Protein AF-A0A924Y4C4-F1 (afdb_monomer_lite)

Secondary structure (DSSP, 8-state):
-----------------------------TTTHHHHTTS-HHHHHHHHHTT-HHHHHHHHHHHHHHHHHHHHHHH--HHHHHHHHHHHHHHHHHHGGG--TT-----

pLDDT: mean 70.31, std 23.95, range [31.22, 96.19]

Sequence (107 aa):
MTTAFLRKVGQISVPQAITAETISFTDTGKAAEVGAASASDNHLVHLAQSGDTGAMETLFQRHEIAVFRLAHRILHCADDADDVRQETFVRVFASLPRFRKDASFKT

Radius of gyration: 18.79 Å; chains: 1; bounding box: 34×53×48 Å

Foldseek 3Di:
DDDDPDDDDDDDDDDDDDDDDDPCPDDDDPPCVVPLLPDDLVVLLVCLLVVNVVSLVSNLVVCLVVQLVVLCVVPVDNVRSNVRSVVVSVVCSVCSNVDDPPPDPDD

Structure (mmCIF, N/CA/C/O backbone):
data_AF-A0A924Y4C4-F1
#
_entry.id   AF-A0A924Y4C4-F1
#
loop_
_atom_site.group_PDB
_atom_site.id
_atom_site.type_symbol
_atom_site.label_atom_id
_atom_site.label_alt_id
_atom_site.label_comp_id
_atom_site.label_asym_id
_atom_site.label_entity_id
_atom_site.label_seq_id
_atom_site.pdbx_PDB_ins_code
_atom_site.Cartn_x
_atom_site.Cartn_y
_atom_site.Cartn_z
_atom_site.occupancy
_atom_site.B_iso_or_equiv
_atom_site.auth_seq_id
_atom_site.auth_comp_id
_atom_site.auth_asym_id
_atom_site.auth_atom_id
_atom_site.pdbx_PDB_model_num
ATOM 1 N N . MET A 1 1 ? -9.525 40.006 -19.980 1.00 51.81 1 MET A N 1
ATOM 2 C CA . MET A 1 1 ? -9.419 39.710 -18.537 1.00 51.81 1 MET A CA 1
ATOM 3 C C . MET A 1 1 ? -10.760 39.195 -18.021 1.00 51.81 1 MET A C 1
ATOM 5 O O . MET A 1 1 ? -11.507 40.001 -17.494 1.00 51.81 1 MET A O 1
ATOM 9 N N . THR A 1 2 ? -11.093 37.908 -18.196 1.00 35.22 2 THR A N 1
ATOM 10 C CA . THR A 1 2 ? -11.989 37.133 -17.299 1.00 35.22 2 THR A CA 1
ATOM 11 C C . THR A 1 2 ? -12.046 35.672 -17.770 1.00 35.22 2 THR A C 1
ATOM 13 O O . THR A 1 2 ? -12.398 35.403 -18.911 1.00 35.22 2 THR A O 1
ATOM 16 N N . THR A 1 3 ? -11.598 34.764 -16.897 1.00 43.53 3 THR A N 1
ATOM 17 C CA . THR A 1 3 ? -12.067 33.375 -16.692 1.00 43.53 3 THR A CA 1
ATOM 18 C C . THR A 1 3 ? -12.626 32.578 -17.885 1.00 43.53 3 THR A C 1
ATOM 20 O O . THR A 1 3 ? -13.786 32.736 -18.248 1.00 43.53 3 THR A O 1
ATOM 23 N N . ALA A 1 4 ? -11.854 31.599 -18.379 1.00 34.44 4 ALA A N 1
ATOM 24 C CA . ALA A 1 4 ? -12.381 30.445 -19.120 1.00 34.44 4 ALA A CA 1
ATOM 25 C C . ALA A 1 4 ? -11.483 29.210 -18.916 1.00 34.44 4 ALA A C 1
ATOM 27 O O . ALA A 1 4 ? -10.658 28.839 -19.747 1.00 34.44 4 ALA A O 1
ATOM 28 N N . PHE A 1 5 ? -11.657 28.588 -17.753 1.00 51.56 5 PHE A N 1
ATOM 29 C CA . PHE A 1 5 ? -11.390 27.175 -17.523 1.00 51.56 5 PHE A CA 1
ATOM 30 C C . PHE A 1 5 ? -12.444 26.383 -18.312 1.00 51.56 5 PHE A C 1
ATOM 32 O O . PHE A 1 5 ? -13.585 26.348 -17.876 1.00 51.56 5 PHE A O 1
ATOM 39 N N . LEU A 1 6 ? -12.113 25.854 -19.497 1.00 38.16 6 LEU A N 1
ATOM 40 C CA . LEU A 1 6 ? -12.660 24.614 -20.081 1.00 38.16 6 LEU A CA 1
ATOM 41 C C . LEU A 1 6 ? -12.145 24.415 -21.518 1.00 38.16 6 LEU A C 1
ATOM 43 O O . LEU A 1 6 ? -12.129 25.348 -22.315 1.00 38.16 6 LEU A O 1
ATOM 47 N N . ARG A 1 7 ? -11.885 23.147 -21.868 1.00 37.09 7 ARG A N 1
ATOM 48 C CA . ARG A 1 7 ? -11.803 22.608 -23.243 1.00 37.09 7 ARG A CA 1
ATOM 49 C C . ARG A 1 7 ? -10.448 22.704 -23.962 1.00 37.09 7 ARG A C 1
ATOM 51 O O . ARG A 1 7 ? -10.323 23.281 -25.038 1.00 37.09 7 ARG A O 1
ATOM 58 N N . LYS A 1 8 ? -9.470 21.947 -23.468 1.00 39.53 8 LYS A N 1
ATOM 59 C CA . LYS A 1 8 ? -8.508 21.267 -24.352 1.00 39.53 8 LYS A CA 1
ATOM 60 C C . LYS A 1 8 ? -8.324 19.823 -23.890 1.00 39.53 8 LYS A C 1
ATOM 62 O O . LYS A 1 8 ? -7.283 19.431 -23.386 1.00 39.53 8 LYS A O 1
ATOM 67 N N . VAL A 1 9 ? -9.395 19.052 -24.043 1.00 43.53 9 VAL A N 1
ATOM 68 C CA . VAL A 1 9 ? -9.313 17.593 -24.110 1.00 43.53 9 VAL A CA 1
ATOM 69 C C . VAL A 1 9 ? -8.924 17.252 -25.547 1.00 43.53 9 VAL A C 1
ATOM 71 O O . VAL A 1 9 ? -9.547 17.770 -26.476 1.00 43.53 9 VAL A O 1
ATOM 74 N N . GLY A 1 10 ? -7.910 16.411 -25.729 1.00 31.59 10 GLY A N 1
ATOM 75 C CA . GLY A 1 10 ? -7.603 15.786 -27.015 1.00 31.59 10 GLY A CA 1
ATOM 76 C C . GLY A 1 10 ? -6.113 15.764 -27.336 1.00 31.59 10 GLY A C 1
ATOM 77 O O . GLY A 1 10 ? -5.551 16.811 -27.641 1.00 31.59 10 GLY A O 1
ATOM 78 N N . GLN A 1 11 ? -5.562 14.542 -27.372 1.00 32.91 11 GLN A N 1
ATOM 79 C CA . GLN A 1 11 ? -4.240 14.117 -27.870 1.00 32.91 11 GLN A CA 1
ATOM 80 C C . GLN A 1 11 ? -3.160 13.864 -26.799 1.00 32.91 11 GLN A C 1
ATOM 82 O O . GLN A 1 11 ? -2.112 14.498 -26.806 1.00 32.91 11 GLN A O 1
ATOM 87 N N . ILE A 1 12 ? -3.370 12.856 -25.944 1.00 37.56 12 ILE A N 1
ATOM 88 C CA . ILE A 1 12 ? -2.299 11.890 -25.647 1.00 37.56 12 ILE A CA 1
ATOM 89 C C . ILE A 1 12 ? -2.889 10.500 -25.877 1.00 37.56 12 ILE A C 1
ATOM 91 O O . ILE A 1 12 ? -3.915 10.132 -25.310 1.00 37.56 12 ILE A O 1
ATOM 95 N N . SER A 1 13 ? -2.258 9.794 -26.805 1.00 37.16 13 SER A N 1
ATOM 96 C CA . SER A 1 13 ? -2.570 8.446 -27.248 1.00 37.16 13 SER A CA 1
ATOM 97 C C . SER A 1 13 ? -2.060 7.428 -26.231 1.00 37.16 13 SER A C 1
ATOM 99 O O . SER A 1 13 ? -0.858 7.375 -25.995 1.00 37.16 13 SER A O 1
ATOM 101 N N . VAL A 1 14 ? -2.951 6.581 -25.712 1.00 40.91 14 VAL A N 1
ATOM 102 C CA . VAL A 1 14 ? -2.642 5.187 -25.352 1.00 40.91 14 VAL A CA 1
ATOM 103 C C . VAL A 1 14 ? -3.831 4.328 -25.828 1.00 40.91 14 VAL A C 1
ATOM 105 O O . VAL A 1 14 ? -4.977 4.668 -25.515 1.00 40.91 14 VAL A O 1
ATOM 108 N N . PRO A 1 15 ? -3.615 3.288 -26.656 1.00 34.06 15 PRO A N 1
ATOM 109 C CA . PRO A 1 15 ? -4.689 2.554 -27.320 1.00 34.06 15 PRO A CA 1
ATOM 110 C C . PRO A 1 15 ? -5.322 1.463 -26.434 1.00 34.06 15 PRO A C 1
ATOM 112 O O . PRO A 1 15 ? -4.669 0.521 -26.011 1.00 34.06 15 PRO A O 1
ATOM 115 N N . GLN A 1 16 ? -6.627 1.629 -26.203 1.00 36.03 16 GLN A N 1
ATOM 116 C CA . GLN A 1 16 ? -7.725 0.669 -26.417 1.00 36.03 16 GLN A CA 1
ATOM 117 C C . GLN A 1 16 ? -7.496 -0.810 -26.025 1.00 36.03 16 GLN A C 1
ATOM 119 O O . GLN A 1 16 ? -7.021 -1.580 -26.853 1.00 36.03 16 GLN A O 1
ATOM 124 N N . ALA A 1 17 ? -7.977 -1.215 -24.836 1.00 34.16 17 ALA A N 1
ATOM 125 C CA . ALA A 1 17 ? -8.893 -2.362 -24.649 1.00 34.16 17 ALA A CA 1
ATOM 126 C C . ALA A 1 17 ? -9.156 -2.703 -23.161 1.00 34.16 17 ALA A C 1
ATOM 128 O O . ALA A 1 17 ? -8.756 -3.765 -22.714 1.00 34.16 17 ALA A O 1
ATOM 129 N N . ILE A 1 18 ? -9.882 -1.867 -22.403 1.00 43.53 18 ILE A N 1
ATOM 130 C CA . ILE A 1 18 ? -10.784 -2.360 -21.337 1.00 43.53 18 ILE A CA 1
ATOM 131 C C . ILE A 1 18 ? -12.029 -1.468 -21.358 1.00 43.53 18 ILE A C 1
ATOM 133 O O . ILE A 1 18 ? -11.992 -0.291 -21.007 1.00 43.53 18 ILE A O 1
ATOM 137 N N . THR A 1 19 ? -13.123 -2.024 -21.868 1.00 42.81 19 THR A N 1
ATOM 138 C CA . THR A 1 19 ? -14.476 -1.478 -21.734 1.00 42.81 19 THR A CA 1
ATOM 139 C C . THR A 1 19 ? -15.192 -2.277 -20.649 1.00 42.81 19 THR A C 1
ATOM 141 O O . THR A 1 19 ? -14.933 -3.467 -20.514 1.00 42.81 19 THR A O 1
ATOM 144 N N . ALA A 1 20 ? -16.105 -1.603 -19.943 1.00 36.62 20 ALA A N 1
ATOM 145 C CA . ALA A 1 20 ? -17.087 -2.149 -19.002 1.00 36.62 20 ALA A CA 1
ATOM 146 C C . ALA A 1 20 ? -16.554 -2.623 -17.635 1.00 36.62 20 ALA A C 1
ATOM 148 O O . ALA A 1 20 ? -16.292 -3.795 -17.433 1.00 36.62 20 ALA A O 1
ATOM 149 N N . GLU A 1 21 ? -16.481 -1.713 -16.661 1.00 31.22 21 GLU A N 1
ATOM 150 C CA . GLU A 1 21 ? -17.440 -1.694 -15.548 1.00 31.22 21 GLU A CA 1
ATOM 151 C C . GLU A 1 21 ? -17.189 -0.489 -14.638 1.00 31.22 21 GLU A C 1
ATOM 153 O O . GLU A 1 21 ? -16.069 -0.111 -14.301 1.00 31.22 21 GLU A O 1
ATOM 158 N N . THR A 1 22 ? -18.295 0.143 -14.280 1.00 43.56 22 THR A N 1
ATOM 159 C CA . THR A 1 22 ? -18.438 1.111 -13.208 1.00 43.56 22 THR A CA 1
ATOM 160 C C . THR A 1 22 ? -17.820 0.564 -11.923 1.00 43.56 22 THR A C 1
ATOM 162 O O . THR A 1 22 ? -18.408 -0.304 -11.290 1.00 43.56 22 THR A O 1
ATOM 165 N N . ILE A 1 23 ? -16.695 1.119 -11.475 1.00 45.41 23 ILE A N 1
ATOM 166 C CA . ILE A 1 23 ? -16.367 1.087 -10.047 1.00 45.41 23 ILE A CA 1
ATOM 167 C C . ILE A 1 23 ? -16.658 2.480 -9.514 1.00 45.41 23 ILE A C 1
ATOM 169 O O . ILE A 1 23 ? -15.795 3.345 -9.388 1.00 45.41 23 ILE A O 1
ATOM 173 N N . SER A 1 24 ? -17.943 2.717 -9.274 1.00 38.88 24 SER A N 1
ATOM 174 C CA . SER A 1 24 ? -18.404 3.772 -8.388 1.00 38.88 24 SER A CA 1
ATOM 175 C C . SER A 1 24 ? -17.819 3.504 -7.004 1.00 38.88 24 SER A C 1
ATOM 177 O O . SER A 1 24 ? -18.383 2.731 -6.233 1.00 38.88 24 SER A O 1
ATOM 179 N N . PHE A 1 25 ? -16.675 4.115 -6.703 1.00 43.06 25 PHE A N 1
ATOM 180 C CA . PHE A 1 25 ? -16.198 4.222 -5.333 1.00 43.06 25 PHE A CA 1
ATOM 181 C C . PHE A 1 25 ? -16.981 5.367 -4.694 1.00 43.06 25 PHE A C 1
ATOM 183 O O . PHE A 1 25 ? -16.788 6.543 -5.001 1.00 43.06 25 PHE A O 1
ATOM 190 N N . THR A 1 26 ? -18.007 4.981 -3.945 1.00 37.88 26 THR A N 1
ATOM 191 C CA . THR A 1 26 ? -18.984 5.868 -3.331 1.00 37.88 26 THR A CA 1
ATOM 192 C C . THR A 1 26 ? -18.322 6.893 -2.426 1.00 37.88 26 THR A C 1
ATOM 194 O O . THR A 1 26 ? -17.564 6.552 -1.522 1.00 37.88 26 THR A O 1
ATOM 197 N N . ASP A 1 27 ? -18.717 8.139 -2.663 1.00 49.34 27 ASP A N 1
ATOM 198 C CA . ASP A 1 27 ? -18.748 9.251 -1.725 1.00 49.34 27 ASP A CA 1
ATOM 199 C C . ASP A 1 27 ? -19.121 8.773 -0.310 1.00 49.34 27 ASP A C 1
ATOM 201 O O . ASP A 1 27 ? -20.262 8.418 -0.018 1.00 49.34 27 ASP A O 1
ATOM 205 N N . THR A 1 28 ? -18.136 8.711 0.579 1.00 43.69 28 THR A N 1
ATOM 206 C CA . THR A 1 28 ? -18.337 8.759 2.028 1.00 43.69 28 THR A CA 1
ATOM 207 C C . THR A 1 28 ? -17.099 9.426 2.619 1.00 43.69 28 THR A C 1
ATOM 209 O O . THR A 1 28 ? -16.075 8.779 2.796 1.00 43.69 28 THR A O 1
ATOM 212 N N . GLY A 1 29 ? -17.171 10.734 2.906 1.00 42.50 29 GLY A N 1
ATOM 213 C CA . GLY A 1 29 ? -16.198 11.369 3.813 1.00 42.50 29 GLY A CA 1
ATOM 214 C C . GLY A 1 29 ? -15.483 12.649 3.367 1.00 42.50 29 GLY A C 1
ATOM 215 O O . GLY A 1 29 ? -14.446 12.975 3.936 1.00 42.50 29 GLY A O 1
ATOM 216 N N . LYS A 1 30 ? -16.027 13.446 2.441 1.00 43.34 30 LYS A N 1
ATOM 217 C CA . LYS A 1 30 ? -15.417 14.719 1.984 1.00 43.34 30 LYS A CA 1
ATOM 218 C C . LYS A 1 30 ? -15.238 15.814 3.067 1.00 43.34 30 LYS A C 1
ATOM 220 O O . LYS A 1 30 ? -14.668 16.866 2.800 1.00 43.34 30 LYS A O 1
ATOM 225 N N . ALA A 1 31 ? -15.685 15.585 4.305 1.00 40.06 31 ALA A N 1
ATOM 226 C CA . ALA A 1 31 ? -15.474 16.490 5.443 1.00 40.06 31 ALA A CA 1
ATOM 227 C C . ALA A 1 31 ? -14.253 16.131 6.327 1.00 40.06 31 ALA A C 1
ATOM 229 O O . ALA A 1 31 ? -13.888 16.926 7.191 1.00 40.06 31 ALA A O 1
ATOM 230 N N . ALA A 1 32 ? -13.605 14.973 6.122 1.00 49.91 32 ALA A N 1
ATOM 231 C CA . ALA A 1 32 ? -12.485 14.502 6.953 1.00 49.91 32 ALA A CA 1
ATOM 232 C C . ALA A 1 32 ? -11.085 14.720 6.330 1.00 49.91 32 ALA A C 1
ATOM 234 O O . ALA A 1 32 ? -10.076 14.667 7.040 1.00 49.91 32 ALA A O 1
ATOM 235 N N . GLU A 1 33 ? -11.002 15.022 5.027 1.00 47.91 33 GLU A N 1
ATOM 236 C CA . GLU A 1 33 ? -9.732 15.099 4.276 1.00 47.91 33 GLU A CA 1
ATOM 237 C C . GLU A 1 33 ? -8.768 16.191 4.778 1.00 47.91 33 GLU A C 1
ATOM 239 O O . GLU A 1 33 ? -7.550 16.015 4.734 1.00 47.91 33 GLU A O 1
ATOM 244 N N . VAL A 1 34 ? -9.279 17.293 5.342 1.00 48.31 34 VAL A N 1
ATOM 245 C CA . VAL A 1 34 ? -8.432 18.397 5.842 1.00 48.31 34 VAL A CA 1
ATOM 246 C C . VAL A 1 34 ? -7.703 18.023 7.147 1.00 48.31 34 VAL A C 1
ATOM 248 O O . VAL A 1 34 ? -6.642 18.571 7.442 1.00 48.31 34 VAL A O 1
ATOM 251 N N . GLY A 1 35 ? -8.218 17.053 7.913 1.00 50.62 35 GLY A N 1
ATOM 252 C CA . GLY A 1 35 ? -7.575 16.548 9.133 1.00 50.62 35 GLY A CA 1
ATOM 253 C C . GLY A 1 35 ? -6.622 15.376 8.881 1.00 50.62 35 GLY A C 1
ATOM 254 O O . GLY A 1 35 ? -5.549 15.308 9.484 1.00 50.62 35 GLY A O 1
ATOM 255 N N . ALA A 1 36 ? -6.977 14.477 7.957 1.00 52.56 36 ALA A N 1
ATOM 256 C CA . ALA A 1 36 ? -6.198 13.273 7.658 1.00 52.56 36 ALA A CA 1
ATOM 257 C C . ALA A 1 36 ? -4.857 13.584 6.966 1.00 52.56 36 ALA A C 1
ATOM 259 O O . ALA A 1 36 ? -3.839 12.975 7.297 1.00 52.56 36 ALA A O 1
ATOM 260 N N . ALA A 1 37 ? -4.809 14.602 6.098 1.00 55.72 37 ALA A N 1
ATOM 261 C CA . ALA A 1 37 ? -3.573 15.018 5.427 1.00 55.72 37 ALA A CA 1
ATOM 262 C C . ALA A 1 37 ? -2.497 15.571 6.386 1.00 55.72 37 ALA A C 1
ATOM 264 O O . ALA A 1 37 ? -1.314 15.539 6.051 1.00 55.72 37 ALA A O 1
ATOM 265 N N . SER A 1 38 ? -2.883 16.028 7.584 1.00 60.44 38 SER A N 1
ATOM 266 C CA . SER A 1 38 ? -1.979 16.476 8.660 1.00 60.44 38 SER A CA 1
ATOM 267 C C . SER A 1 38 ? -1.761 15.404 9.741 1.00 60.44 38 SER A C 1
ATOM 269 O O . SER A 1 38 ? -0.841 15.494 10.555 1.00 60.44 38 SER A O 1
ATOM 271 N N . ALA A 1 39 ? -2.582 14.348 9.755 1.00 76.31 39 ALA A N 1
ATOM 272 C CA . ALA A 1 39 ? -2.465 13.276 10.731 1.00 76.31 39 ALA A CA 1
ATOM 273 C C . ALA A 1 39 ? -1.130 12.533 10.575 1.00 76.31 39 ALA A C 1
ATOM 275 O O . ALA A 1 39 ? -0.631 12.320 9.465 1.00 76.31 39 ALA A O 1
ATOM 276 N N . SER A 1 40 ? -0.545 12.124 11.702 1.00 88.50 40 SER A N 1
ATOM 277 C CA . SER A 1 40 ? 0.658 11.293 11.689 1.00 88.50 40 SER A CA 1
ATOM 278 C C . SER A 1 40 ? 0.345 9.910 11.119 1.00 88.50 40 SER A C 1
ATOM 280 O O . SER A 1 40 ? -0.752 9.384 11.315 1.00 88.50 40 SER A O 1
ATOM 282 N N . ASP A 1 41 ? 1.327 9.278 10.475 1.00 86.31 41 ASP A N 1
ATOM 283 C CA . ASP A 1 41 ? 1.182 7.910 9.954 1.00 86.31 41 ASP A CA 1
ATOM 284 C C . ASP A 1 41 ? 0.739 6.930 11.048 1.00 86.31 41 ASP A C 1
ATOM 286 O O . ASP A 1 41 ? -0.075 6.046 10.814 1.00 86.31 41 ASP A O 1
ATOM 290 N N . ASN A 1 42 ? 1.202 7.136 12.283 1.00 86.31 42 ASN A N 1
ATOM 291 C CA . ASN A 1 42 ? 0.794 6.333 13.433 1.00 86.31 42 ASN A CA 1
ATOM 292 C C . ASN A 1 42 ? -0.704 6.418 13.742 1.00 86.31 42 ASN A C 1
ATOM 294 O O . ASN A 1 42 ? -1.277 5.418 14.181 1.00 86.31 42 ASN A O 1
ATOM 298 N N . HIS A 1 43 ? -1.303 7.596 13.561 1.00 88.94 43 HIS A N 1
ATOM 299 C CA . HIS A 1 43 ? -2.733 7.810 13.746 1.00 88.94 43 HIS A CA 1
ATOM 300 C C . HIS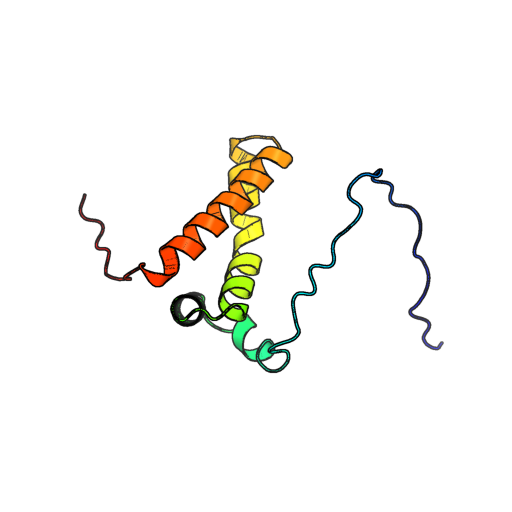 A 1 43 ? -3.520 7.195 12.586 1.00 88.94 43 HIS A C 1
ATOM 302 O O . HIS A 1 43 ? -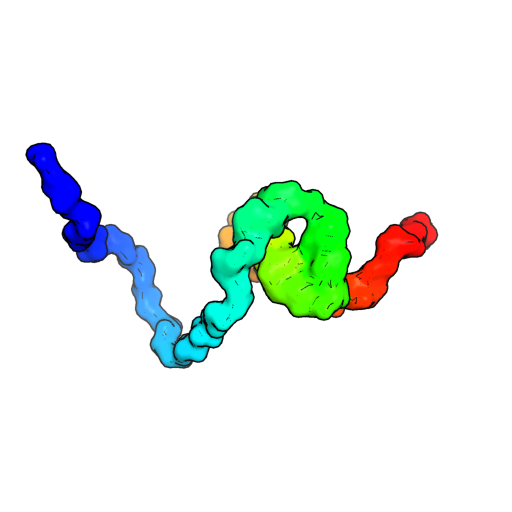4.467 6.450 12.826 1.00 88.94 43 HIS A O 1
ATOM 308 N N . LEU A 1 44 ? -3.072 7.411 11.346 1.00 88.50 44 LEU A N 1
ATOM 309 C CA . LEU A 1 44 ? -3.691 6.808 10.164 1.00 88.50 44 LEU A CA 1
ATOM 310 C C . LEU A 1 44 ? -3.660 5.276 10.223 1.00 88.50 44 LEU A C 1
ATOM 312 O O . LEU A 1 44 ? -4.655 4.637 9.910 1.00 88.50 44 LEU A O 1
ATOM 316 N N . VAL A 1 45 ? -2.566 4.676 10.701 1.00 88.31 45 VAL A N 1
ATOM 317 C CA . VAL A 1 45 ? -2.476 3.222 10.912 1.00 88.31 45 VAL A CA 1
ATOM 318 C C . VAL A 1 45 ? -3.522 2.745 11.915 1.00 88.31 45 VAL A C 1
ATOM 320 O O . VAL A 1 45 ? -4.127 1.703 11.703 1.00 88.31 45 VAL A O 1
ATOM 323 N N . HIS A 1 46 ? -3.767 3.496 12.991 1.00 88.69 46 HIS A N 1
ATOM 324 C CA . HIS A 1 46 ? -4.772 3.113 13.981 1.00 88.69 46 HIS A CA 1
ATOM 325 C C . HIS A 1 46 ? -6.199 3.172 13.416 1.00 88.69 46 HIS A C 1
ATOM 327 O O . HIS A 1 46 ? -6.993 2.264 13.647 1.00 88.69 46 HIS A O 1
ATOM 333 N N . LEU A 1 47 ? -6.508 4.197 12.620 1.00 87.44 47 LEU A N 1
ATOM 334 C CA . LEU A 1 47 ? -7.791 4.308 11.921 1.00 87.44 47 LEU A CA 1
ATOM 335 C C . LEU A 1 47 ? -7.950 3.195 10.873 1.00 87.44 47 LEU A C 1
ATOM 337 O O . LEU A 1 47 ? -8.962 2.496 10.843 1.00 87.44 47 LEU A O 1
ATOM 341 N N . ALA A 1 48 ? -6.910 2.940 10.084 1.00 88.31 48 ALA A N 1
ATOM 342 C CA . ALA A 1 48 ? -6.894 1.873 9.093 1.00 88.31 48 ALA A CA 1
ATOM 343 C C . ALA A 1 48 ? -7.025 0.472 9.730 1.00 88.31 48 ALA A C 1
ATOM 345 O O . ALA A 1 48 ? -7.649 -0.412 9.150 1.00 88.31 48 ALA A O 1
ATOM 346 N N . GLN A 1 49 ? -6.525 0.267 10.955 1.00 87.88 49 GLN A N 1
ATOM 347 C CA . GLN A 1 49 ? -6.765 -0.961 11.730 1.00 87.88 49 GLN A CA 1
ATOM 348 C C . GLN A 1 49 ? -8.240 -1.173 12.080 1.00 87.88 49 GLN A C 1
ATOM 350 O O . GLN A 1 49 ? -8.682 -2.318 12.160 1.00 87.88 49 GLN A O 1
ATOM 355 N N . SER A 1 50 ? -8.998 -0.091 12.273 1.00 86.94 50 SER A N 1
ATOM 356 C CA . SER A 1 50 ? -10.448 -0.148 12.489 1.00 86.94 50 SER A CA 1
ATOM 357 C C . SER A 1 50 ? -11.265 -0.288 11.198 1.00 86.94 50 SER A C 1
ATOM 359 O O . SER A 1 50 ? -12.487 -0.390 11.266 1.00 86.94 50 SER A O 1
ATOM 361 N N . GLY A 1 51 ? -10.604 -0.340 10.035 1.00 85.50 51 GLY A N 1
ATOM 362 C CA . GLY A 1 51 ? -11.245 -0.453 8.723 1.00 85.50 51 GLY A CA 1
ATOM 363 C C . GLY A 1 51 ? -11.589 0.886 8.066 1.00 85.50 51 GLY A C 1
ATOM 364 O O . GLY A 1 51 ? -12.375 0.901 7.122 1.00 85.50 51 GLY A O 1
ATOM 365 N N . ASP A 1 52 ? -11.023 2.002 8.540 1.00 90.19 52 ASP A N 1
ATOM 366 C CA . ASP A 1 52 ? -11.198 3.315 7.908 1.00 90.19 52 ASP A CA 1
ATOM 367 C C . ASP A 1 52 ? -10.501 3.349 6.538 1.00 90.19 52 ASP A C 1
ATOM 369 O O . ASP A 1 52 ? -9.269 3.401 6.436 1.00 90.19 52 ASP A O 1
ATOM 373 N N . THR A 1 53 ? -11.304 3.330 5.474 1.00 88.25 53 THR A N 1
ATOM 374 C CA . THR A 1 53 ? -10.822 3.336 4.089 1.00 88.25 53 THR A CA 1
ATOM 375 C C . THR A 1 53 ? -10.141 4.648 3.706 1.00 88.25 53 THR A C 1
ATOM 377 O O . THR A 1 53 ? -9.191 4.619 2.928 1.00 88.25 53 THR A O 1
ATOM 380 N N . GLY A 1 54 ? -10.557 5.785 4.272 1.00 89.44 54 GLY A N 1
ATOM 381 C CA . GLY A 1 54 ? -9.924 7.082 4.011 1.00 89.44 54 GLY A CA 1
ATOM 382 C C . GLY A 1 54 ? -8.524 7.166 4.621 1.00 89.44 54 GLY A C 1
ATOM 383 O O . GLY A 1 54 ? -7.592 7.706 4.017 1.00 89.44 54 GLY A O 1
ATOM 384 N N . ALA A 1 55 ? -8.331 6.557 5.792 1.00 88.50 55 ALA A N 1
ATOM 385 C CA . ALA A 1 55 ? -7.011 6.424 6.396 1.00 88.50 55 ALA A CA 1
ATOM 386 C C . ALA A 1 55 ? -6.094 5.485 5.592 1.00 88.50 55 ALA A C 1
ATOM 388 O O . ALA A 1 55 ? -4.910 5.789 5.417 1.00 88.50 55 ALA A O 1
ATOM 389 N N . MET A 1 56 ? -6.632 4.376 5.068 1.00 88.00 56 MET A N 1
ATOM 390 C CA . MET A 1 56 ? -5.897 3.463 4.181 1.00 88.00 56 MET A CA 1
ATOM 391 C C . MET A 1 56 ? -5.468 4.158 2.886 1.00 88.00 56 MET A C 1
ATOM 393 O O . MET A 1 56 ? -4.305 4.060 2.500 1.00 88.00 56 MET A O 1
ATOM 397 N N . GLU A 1 57 ? -6.368 4.910 2.253 1.00 90.69 57 GLU A N 1
ATOM 398 C CA . GLU A 1 57 ? -6.068 5.681 1.046 1.00 90.69 57 GLU A CA 1
ATOM 399 C C . GLU A 1 57 ? -4.988 6.739 1.303 1.00 90.69 57 GLU A C 1
ATOM 401 O O . GLU A 1 57 ? -4.019 6.836 0.549 1.00 90.69 57 GLU A O 1
ATOM 406 N N . THR A 1 58 ? -5.085 7.472 2.415 1.00 91.69 58 THR A N 1
ATOM 407 C CA . THR A 1 58 ? -4.075 8.476 2.781 1.00 91.69 58 THR A CA 1
ATOM 408 C C . THR A 1 58 ? -2.696 7.836 2.991 1.00 91.69 58 THR A C 1
ATOM 410 O O . THR A 1 58 ? -1.681 8.380 2.553 1.00 91.69 58 THR A O 1
ATOM 413 N N . LEU A 1 59 ? -2.635 6.664 3.636 1.00 90.56 59 LEU A N 1
ATOM 414 C CA . LEU A 1 59 ? -1.388 5.904 3.793 1.00 90.56 59 LEU A CA 1
ATOM 415 C C . LEU A 1 59 ? -0.841 5.417 2.448 1.00 90.56 59 LEU A C 1
ATOM 417 O O . LEU A 1 59 ? 0.365 5.499 2.221 1.00 90.56 59 LEU A O 1
ATOM 421 N N . PHE A 1 60 ? -1.709 4.930 1.560 1.00 91.00 60 PHE A N 1
ATOM 422 C CA . PHE A 1 60 ? -1.320 4.498 0.223 1.00 91.00 60 PHE A CA 1
ATOM 423 C C . PHE A 1 60 ? -0.693 5.651 -0.567 1.00 91.00 60 PHE A C 1
ATOM 425 O O . PHE A 1 60 ? 0.468 5.558 -0.957 1.00 91.00 60 PHE A O 1
ATOM 432 N N . GLN A 1 61 ? -1.403 6.772 -0.713 1.00 92.50 61 GLN A N 1
ATOM 433 C CA . GLN A 1 61 ? -0.944 7.936 -1.482 1.00 92.50 61 GLN A CA 1
ATOM 434 C C . GLN A 1 61 ? 0.381 8.511 -0.950 1.00 92.50 61 GLN A C 1
ATOM 436 O O . GLN A 1 61 ? 1.234 8.953 -1.720 1.00 92.50 61 GLN A O 1
ATOM 441 N N . ARG A 1 62 ? 0.597 8.484 0.374 1.00 93.00 62 ARG A N 1
ATOM 442 C CA . ARG A 1 62 ? 1.855 8.951 0.980 1.00 93.00 62 ARG A CA 1
ATOM 443 C C . ARG A 1 62 ? 3.055 8.071 0.637 1.00 93.00 62 ARG A C 1
ATOM 445 O O . ARG A 1 62 ? 4.159 8.590 0.479 1.00 93.00 62 ARG A O 1
ATOM 452 N N . HIS A 1 63 ? 2.856 6.758 0.538 1.00 93.25 63 HIS A N 1
ATOM 453 C CA . HIS A 1 63 ? 3.952 5.787 0.450 1.00 93.25 63 HIS A CA 1
ATOM 454 C C . HIS A 1 63 ? 4.115 5.156 -0.939 1.00 93.25 63 HIS A C 1
ATOM 456 O O . HIS A 1 63 ? 5.177 4.603 -1.232 1.00 93.25 63 HIS A O 1
ATOM 462 N N . GLU A 1 64 ? 3.125 5.273 -1.827 1.00 92.31 64 GLU A N 1
ATOM 463 C CA . GLU A 1 64 ? 3.113 4.595 -3.128 1.00 92.31 64 GLU A CA 1
ATOM 464 C C . GLU A 1 64 ? 4.316 4.943 -4.014 1.00 92.31 64 GLU A C 1
ATOM 466 O O . GLU A 1 64 ? 4.933 4.054 -4.601 1.00 92.31 64 GLU A O 1
ATOM 471 N N . ILE A 1 65 ? 4.723 6.217 -4.047 1.00 93.81 65 ILE A N 1
ATOM 472 C CA . ILE A 1 65 ? 5.839 6.687 -4.877 1.00 93.81 65 ILE A CA 1
ATOM 473 C C . ILE A 1 65 ? 7.164 6.123 -4.356 1.00 93.81 65 ILE A C 1
ATOM 475 O O . ILE A 1 65 ? 8.049 5.783 -5.142 1.00 93.81 65 ILE A O 1
ATOM 479 N N . ALA A 1 66 ? 7.326 6.029 -3.034 1.00 92.56 66 ALA A N 1
ATOM 480 C CA . ALA A 1 66 ? 8.542 5.500 -2.428 1.00 92.56 66 ALA A CA 1
ATOM 481 C C . ALA A 1 66 ? 8.692 4.000 -2.715 1.00 92.56 66 ALA A C 1
ATOM 483 O O . ALA A 1 66 ? 9.767 3.562 -3.130 1.00 92.56 66 ALA A O 1
ATOM 484 N N . VAL A 1 67 ? 7.603 3.238 -2.565 1.00 91.81 67 VAL A N 1
ATOM 485 C CA . VAL A 1 67 ? 7.569 1.800 -2.866 1.00 91.81 67 VAL A CA 1
ATOM 486 C C . VAL A 1 67 ? 7.814 1.553 -4.353 1.00 91.81 67 VAL A C 1
ATOM 488 O O . VAL A 1 67 ? 8.685 0.755 -4.694 1.00 91.81 67 VAL A O 1
ATOM 491 N N . PHE A 1 68 ? 7.138 2.292 -5.237 1.00 92.69 68 PHE A N 1
ATOM 492 C CA . PHE A 1 68 ? 7.349 2.191 -6.682 1.00 92.69 68 PHE A CA 1
ATOM 493 C C . PHE A 1 68 ? 8.802 2.474 -7.066 1.00 92.69 68 PHE A C 1
ATOM 495 O O . PHE A 1 68 ? 9.421 1.699 -7.787 1.00 92.69 68 PHE A O 1
ATOM 502 N N . ARG A 1 69 ? 9.391 3.562 -6.553 1.00 94.69 69 ARG A N 1
ATOM 503 C CA . ARG A 1 69 ? 10.790 3.916 -6.844 1.00 94.69 69 ARG A CA 1
ATOM 504 C C . ARG A 1 69 ? 11.764 2.842 -6.380 1.00 94.69 69 ARG A C 1
ATOM 506 O O . ARG A 1 69 ? 12.753 2.590 -7.066 1.00 94.69 69 ARG A O 1
ATOM 513 N N . LEU A 1 70 ? 11.503 2.227 -5.228 1.00 94.25 70 LEU A N 1
ATOM 514 C CA . LEU A 1 70 ? 12.314 1.126 -4.726 1.00 94.25 70 LEU A CA 1
ATOM 515 C C . LEU A 1 70 ? 12.191 -0.105 -5.631 1.00 94.25 70 LEU A C 1
ATOM 517 O O . LEU A 1 70 ? 13.214 -0.634 -6.059 1.00 94.25 70 LEU A O 1
ATOM 521 N N . ALA A 1 71 ? 10.967 -0.516 -5.964 1.00 93.12 71 ALA A N 1
ATOM 522 C CA . ALA A 1 71 ? 10.716 -1.651 -6.847 1.00 93.12 71 ALA A CA 1
ATOM 523 C C . ALA A 1 71 ? 11.337 -1.425 -8.234 1.00 93.12 71 ALA A C 1
ATOM 525 O O . ALA A 1 71 ? 12.086 -2.265 -8.724 1.00 93.12 71 ALA A O 1
ATOM 526 N N . HIS A 1 72 ? 11.152 -0.239 -8.812 1.00 95.62 72 HIS A N 1
ATOM 527 C CA . HIS A 1 72 ? 11.725 0.136 -10.102 1.00 95.62 72 HIS A CA 1
ATOM 528 C C . HIS A 1 72 ? 13.258 0.148 -10.088 1.00 95.62 72 HIS A C 1
ATOM 530 O O . HIS A 1 72 ? 13.894 -0.227 -11.070 1.00 95.62 72 HIS A O 1
ATOM 536 N N . ARG A 1 73 ? 13.884 0.540 -8.971 1.00 9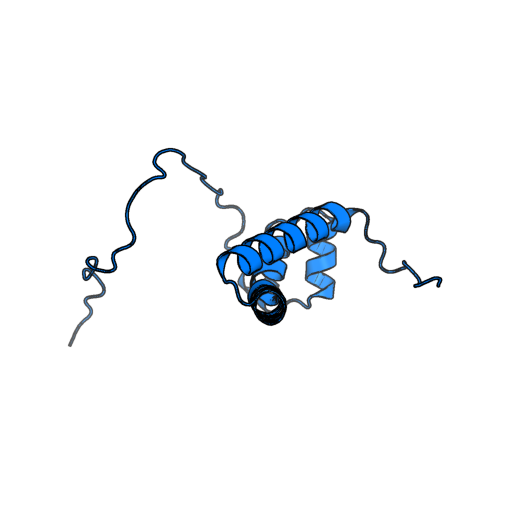6.19 73 ARG A N 1
ATOM 537 C CA . ARG A 1 73 ? 15.347 0.494 -8.826 1.00 96.19 73 ARG A CA 1
ATOM 538 C C . ARG A 1 73 ? 15.895 -0.936 -8.819 1.00 96.19 73 ARG A C 1
ATOM 540 O O . ARG A 1 73 ? 17.055 -1.117 -9.168 1.00 96.19 73 ARG A O 1
ATOM 547 N N . ILE A 1 74 ? 15.097 -1.911 -8.389 1.00 96.06 74 ILE A N 1
ATOM 548 C CA . ILE A 1 74 ? 15.488 -3.323 -8.307 1.00 96.06 74 ILE A CA 1
ATOM 549 C C . ILE A 1 74 ? 15.175 -4.049 -9.620 1.00 96.06 74 ILE A C 1
ATOM 551 O O . ILE A 1 74 ? 15.995 -4.819 -10.108 1.00 96.06 74 ILE A O 1
ATOM 555 N N . LEU A 1 75 ? 13.990 -3.806 -10.181 1.00 95.38 75 LEU A N 1
ATOM 556 C CA . LEU A 1 75 ? 13.449 -4.551 -11.319 1.00 95.38 75 LEU A CA 1
ATOM 557 C C . LEU A 1 75 ? 13.810 -3.925 -12.667 1.00 95.38 75 LEU A C 1
ATOM 559 O O . LEU A 1 75 ? 13.825 -4.619 -13.675 1.00 95.38 75 LEU A O 1
ATOM 563 N N . HIS A 1 76 ? 14.098 -2.618 -12.699 1.00 95.19 76 HIS A N 1
ATOM 564 C CA . HIS A 1 76 ? 14.355 -1.849 -13.924 1.00 95.19 76 HIS A CA 1
ATOM 565 C C . HIS A 1 76 ? 13.229 -1.924 -14.977 1.00 95.19 76 HIS A C 1
ATOM 567 O O . HIS A 1 76 ? 13.448 -1.599 -16.142 1.00 95.19 76 HIS A O 1
ATOM 573 N N . CYS A 1 77 ? 12.026 -2.313 -14.557 1.00 95.19 77 CYS A N 1
ATOM 574 C CA . CYS A 1 77 ? 10.820 -2.421 -15.365 1.00 95.19 77 CYS A CA 1
ATOM 575 C C . CYS A 1 77 ? 9.688 -1.675 -14.650 1.00 95.19 77 CYS A C 1
ATOM 577 O O . CYS A 1 77 ? 9.493 -1.853 -13.447 1.00 95.19 77 CYS A O 1
ATOM 579 N N . ALA A 1 78 ? 8.984 -0.799 -15.370 1.00 91.94 78 ALA A N 1
ATOM 580 C CA . ALA A 1 78 ? 7.903 0.007 -14.804 1.00 91.94 78 ALA A CA 1
ATOM 581 C C . ALA A 1 78 ? 6.666 -0.836 -14.481 1.00 91.94 78 ALA A C 1
ATOM 583 O O . ALA A 1 78 ? 6.104 -0.663 -13.404 1.00 91.94 78 ALA A O 1
ATOM 584 N N . ASP A 1 79 ? 6.303 -1.764 -15.367 1.00 95.75 79 ASP A N 1
ATOM 585 C CA . ASP A 1 79 ? 5.131 -2.625 -15.191 1.00 95.75 79 ASP A CA 1
ATOM 586 C C . ASP A 1 79 ? 5.334 -3.570 -13.996 1.00 95.75 79 ASP A C 1
ATOM 588 O O . ASP A 1 79 ? 4.530 -3.571 -13.067 1.00 95.75 79 ASP A O 1
ATOM 592 N N . ASP A 1 80 ? 6.484 -4.254 -13.921 1.00 92.19 80 ASP A N 1
ATOM 593 C CA . ASP A 1 80 ? 6.799 -5.135 -12.784 1.00 92.19 80 ASP A CA 1
ATOM 594 C C . ASP A 1 80 ? 6.893 -4.357 -11.457 1.00 92.19 80 ASP A C 1
ATOM 596 O O . ASP A 1 80 ? 6.536 -4.858 -10.388 1.00 92.19 80 ASP A O 1
ATOM 600 N N . ALA A 1 81 ? 7.393 -3.116 -11.495 1.00 93.31 81 ALA A N 1
ATOM 601 C CA . ALA A 1 81 ? 7.445 -2.261 -10.314 1.00 93.31 81 ALA A CA 1
ATOM 602 C C . ALA A 1 81 ? 6.052 -1.829 -9.848 1.00 93.31 81 ALA A C 1
ATOM 604 O O . ALA A 1 81 ? 5.838 -1.682 -8.639 1.00 93.31 81 ALA A O 1
ATOM 605 N N . ASP A 1 82 ? 5.121 -1.628 -10.780 1.00 92.50 82 ASP A N 1
ATOM 606 C CA . ASP A 1 82 ? 3.741 -1.304 -10.454 1.00 92.50 82 ASP A CA 1
ATOM 607 C C . ASP A 1 82 ? 3.020 -2.497 -9.828 1.00 92.50 82 ASP A C 1
ATOM 609 O O . ASP A 1 82 ? 2.396 -2.342 -8.775 1.00 92.50 82 ASP A O 1
ATOM 613 N N . ASP A 1 83 ? 3.211 -3.693 -10.384 1.00 94.81 83 ASP A N 1
ATOM 614 C CA . ASP A 1 83 ? 2.680 -4.940 -9.833 1.00 94.81 83 ASP A CA 1
ATOM 615 C C . ASP A 1 83 ? 3.193 -5.182 -8.407 1.00 94.81 83 ASP A C 1
ATOM 617 O O . ASP A 1 83 ? 2.417 -5.449 -7.484 1.00 94.81 83 ASP A O 1
ATOM 621 N N . VAL A 1 84 ? 4.500 -5.008 -8.177 1.00 93.81 84 VAL A N 1
ATOM 622 C CA . VAL A 1 84 ? 5.091 -5.142 -6.836 1.00 93.81 84 VAL A CA 1
ATOM 623 C C . VAL A 1 84 ? 4.564 -4.080 -5.876 1.00 93.81 84 VAL A C 1
ATOM 625 O O . VAL A 1 84 ? 4.291 -4.399 -4.714 1.00 93.81 84 VAL A O 1
ATOM 628 N N . ARG A 1 85 ? 4.401 -2.828 -6.324 1.00 94.06 85 ARG A N 1
ATOM 629 C CA . ARG A 1 85 ? 3.788 -1.765 -5.513 1.00 94.06 85 ARG A CA 1
ATOM 630 C C . ARG A 1 85 ? 2.391 -2.193 -5.073 1.00 94.06 85 ARG A C 1
ATOM 632 O O . ARG A 1 85 ? 2.116 -2.179 -3.874 1.00 94.06 85 ARG A O 1
ATOM 639 N N . GLN A 1 86 ? 1.537 -2.588 -6.013 1.00 91.56 86 GLN A N 1
ATOM 640 C CA . GLN A 1 86 ? 0.156 -2.972 -5.726 1.00 91.56 86 GLN A CA 1
ATOM 641 C C . GLN A 1 86 ? 0.090 -4.167 -4.765 1.00 91.56 86 GLN A C 1
ATOM 643 O O . GLN A 1 86 ? -0.531 -4.066 -3.705 1.00 91.56 86 GLN A O 1
ATOM 648 N N . GLU A 1 87 ? 0.802 -5.255 -5.066 1.00 93.88 87 GLU A N 1
ATOM 649 C CA . GLU A 1 87 ? 0.835 -6.465 -4.233 1.00 93.88 87 GLU A CA 1
ATOM 650 C C . GLU A 1 87 ? 1.346 -6.172 -2.813 1.00 93.88 87 GLU A C 1
ATOM 652 O O . GLU A 1 87 ? 0.832 -6.701 -1.823 1.00 93.88 87 GLU A O 1
ATOM 657 N N . THR A 1 88 ? 2.332 -5.279 -2.685 1.00 93.00 88 THR A N 1
ATOM 658 C CA . THR A 1 88 ? 2.848 -4.849 -1.380 1.00 93.00 88 THR A CA 1
ATOM 659 C C . THR A 1 88 ? 1.747 -4.204 -0.544 1.00 93.00 88 THR A C 1
ATOM 661 O O . THR A 1 88 ? 1.557 -4.583 0.614 1.00 93.00 88 THR A O 1
ATOM 664 N N . PHE A 1 89 ? 0.989 -3.263 -1.110 1.00 91.12 89 PHE A N 1
ATOM 665 C CA . PHE A 1 89 ? -0.082 -2.593 -0.372 1.00 91.12 89 PHE A CA 1
ATOM 666 C C . PHE A 1 89 ? -1.262 -3.515 -0.073 1.00 91.12 89 PHE A C 1
ATOM 668 O O . PHE A 1 89 ? -1.789 -3.457 1.037 1.00 91.12 89 PHE A O 1
ATOM 675 N N . VAL A 1 90 ? -1.619 -4.426 -0.984 1.00 91.44 90 VAL A N 1
ATOM 676 C CA . VAL A 1 90 ? -2.630 -5.463 -0.717 1.00 91.44 90 VAL A CA 1
ATOM 677 C C . VAL A 1 90 ? -2.239 -6.287 0.513 1.00 91.44 90 VAL A C 1
ATOM 679 O O . VAL A 1 90 ? -3.041 -6.448 1.433 1.00 91.44 90 VAL A O 1
ATOM 682 N N . ARG A 1 91 ? -0.985 -6.748 0.596 1.00 90.38 91 ARG A N 1
ATOM 683 C CA . ARG A 1 91 ? -0.486 -7.521 1.749 1.00 90.38 91 ARG A CA 1
ATOM 684 C C . ARG A 1 91 ? -0.428 -6.705 3.034 1.00 90.38 91 ARG A C 1
ATOM 686 O O . ARG A 1 91 ? -0.806 -7.204 4.099 1.00 90.38 91 ARG A O 1
ATOM 693 N N . VAL A 1 92 ? 0.047 -5.463 2.959 1.00 89.62 92 VAL A N 1
ATOM 694 C CA . VAL A 1 92 ? 0.117 -4.565 4.120 1.00 89.62 92 VAL A CA 1
ATOM 695 C C . VAL A 1 92 ? -1.281 -4.343 4.681 1.00 89.62 92 VAL A C 1
ATOM 697 O O . VAL A 1 92 ? -1.505 -4.595 5.859 1.00 89.62 92 VAL A O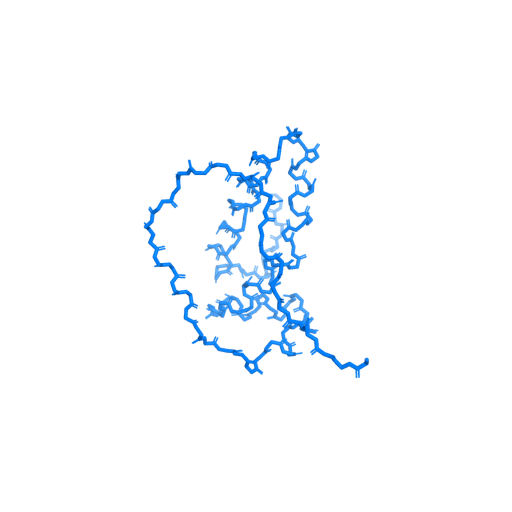 1
ATOM 700 N N . PHE A 1 93 ? -2.245 -3.969 3.846 1.00 88.81 93 PHE A N 1
ATOM 701 C CA . PHE A 1 93 ? -3.611 -3.706 4.285 1.00 88.81 93 PHE A CA 1
ATOM 702 C C . PHE A 1 93 ? -4.361 -4.963 4.733 1.00 88.81 93 PHE A C 1
ATOM 704 O O . PHE A 1 93 ? -5.099 -4.903 5.713 1.00 88.81 93 PHE A O 1
ATOM 711 N N . ALA A 1 94 ? -4.115 -6.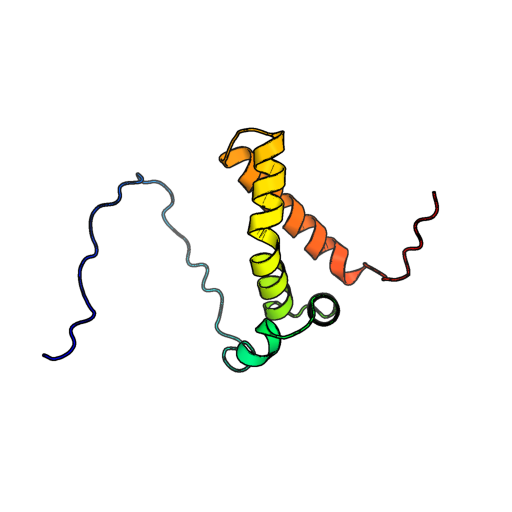119 4.111 1.00 89.31 94 ALA A N 1
ATOM 712 C CA . ALA A 1 94 ? -4.679 -7.391 4.566 1.00 89.31 94 ALA A CA 1
ATOM 713 C C 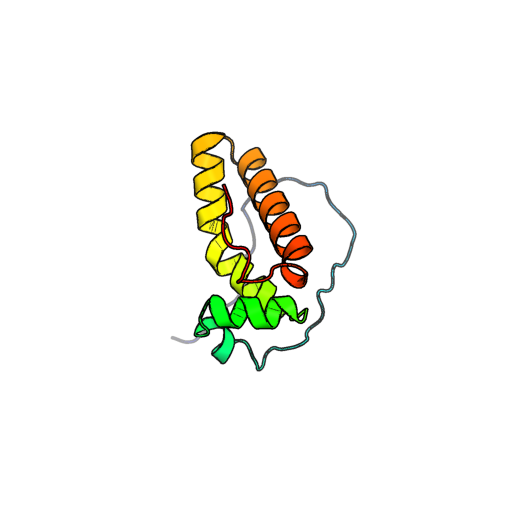. ALA A 1 94 ? -4.129 -7.833 5.936 1.00 89.31 94 ALA A C 1
ATOM 715 O O . ALA A 1 94 ? -4.831 -8.476 6.718 1.00 89.31 94 ALA A O 1
ATOM 716 N N . SER A 1 95 ? -2.873 -7.496 6.243 1.00 87.81 95 SER A N 1
ATOM 717 C CA . SER A 1 95 ? -2.238 -7.827 7.525 1.00 87.81 95 SER A CA 1
ATOM 718 C C . SER A 1 95 ? -2.450 -6.763 8.608 1.00 87.81 95 SER A C 1
ATOM 720 O O . SER A 1 95 ? -2.351 -7.079 9.797 1.00 87.81 95 SER A O 1
ATOM 722 N N . LEU A 1 96 ? -2.811 -5.535 8.225 1.00 87.19 96 LEU A N 1
ATOM 723 C CA . LEU A 1 96 ? -2.932 -4.384 9.119 1.00 87.19 96 LEU A CA 1
ATOM 724 C C . LEU A 1 96 ? -3.883 -4.602 10.311 1.00 87.19 96 LEU A C 1
ATOM 726 O O . LEU A 1 96 ? -3.472 -4.284 11.427 1.00 87.19 96 LEU A O 1
ATOM 730 N N . PRO A 1 97 ? -5.081 -5.210 10.165 1.00 82.62 97 PRO A N 1
ATOM 731 C CA . PRO A 1 97 ? -5.982 -5.452 11.299 1.00 82.62 97 PRO A CA 1
ATOM 732 C C . PRO A 1 97 ? -5.385 -6.372 12.373 1.00 82.62 97 PRO A C 1
ATOM 734 O O . PRO A 1 97 ? -5.760 -6.311 13.540 1.00 82.62 97 PRO A O 1
ATOM 737 N N . ARG A 1 98 ? -4.446 -7.244 11.985 1.00 80.31 98 ARG A N 1
ATOM 738 C CA . ARG A 1 98 ? -3.747 -8.176 12.885 1.00 80.31 98 ARG A CA 1
ATOM 739 C C . ARG A 1 98 ? -2.400 -7.638 13.361 1.00 80.31 98 ARG A C 1
ATOM 741 O O . ARG A 1 98 ? -1.763 -8.255 14.215 1.00 80.31 98 ARG A O 1
ATOM 748 N N . PHE A 1 99 ? -1.956 -6.509 12.817 1.00 76.00 99 PHE A N 1
ATOM 749 C CA . PHE A 1 99 ? -0.686 -5.896 13.158 1.00 76.00 99 PHE A CA 1
ATOM 750 C C . PHE A 1 99 ? -0.738 -5.347 14.588 1.00 76.00 99 PHE A C 1
ATOM 752 O O . PHE A 1 99 ? -1.314 -4.295 14.856 1.00 76.00 99 PHE A O 1
ATOM 759 N N . ARG A 1 100 ? -0.119 -6.052 15.538 1.00 66.12 100 ARG A N 1
ATOM 760 C CA . ARG A 1 100 ? 0.162 -5.489 16.862 1.00 66.12 100 ARG A CA 1
ATOM 761 C C . ARG A 1 100 ? 1.496 -4.759 16.800 1.00 66.12 100 ARG A C 1
ATOM 763 O O . ARG A 1 100 ? 2.504 -5.373 16.466 1.00 66.12 100 ARG A O 1
ATOM 770 N N . LYS A 1 101 ? 1.511 -3.474 17.178 1.00 62.31 101 LYS A N 1
ATOM 771 C CA . LYS A 1 101 ? 2.746 -2.675 17.325 1.00 62.31 101 LYS A CA 1
ATOM 772 C C . LYS A 1 101 ? 3.762 -3.325 18.286 1.00 62.31 101 LYS A C 1
ATOM 774 O O . LYS A 1 101 ? 4.946 -3.034 18.188 1.00 62.31 101 LYS A O 1
ATOM 779 N N . ASP A 1 102 ? 3.309 -4.259 19.127 1.00 53.03 102 ASP A N 1
ATOM 780 C CA . ASP A 1 102 ? 4.124 -5.094 20.022 1.00 53.03 102 ASP A CA 1
ATOM 781 C C . ASP A 1 102 ? 4.721 -6.349 19.364 1.00 53.03 102 ASP A C 1
ATOM 783 O O . ASP A 1 102 ? 5.158 -7.265 20.066 1.00 53.03 102 ASP A O 1
ATOM 787 N N . ALA A 1 103 ? 4.756 -6.435 18.030 1.00 52.84 103 ALA A N 1
ATOM 788 C CA . ALA A 1 103 ? 5.598 -7.402 17.335 1.00 52.84 103 ALA A CA 1
ATOM 789 C C . ALA A 1 103 ? 7.075 -7.036 17.572 1.00 52.84 103 ALA A C 1
ATOM 791 O O . ALA A 1 103 ? 7.766 -6.501 16.709 1.00 52.84 103 ALA A O 1
ATOM 792 N N . SER A 1 104 ? 7.544 -7.296 18.794 1.00 43.62 104 SER A N 1
ATOM 793 C CA . SER A 1 104 ? 8.951 -7.382 19.137 1.00 43.62 104 SER A CA 1
ATOM 794 C C . SER A 1 104 ? 9.585 -8.297 18.101 1.00 43.62 104 SER A C 1
ATOM 796 O O . SER A 1 104 ? 9.194 -9.459 17.972 1.00 43.62 104 SER A O 1
ATOM 798 N N . PHE A 1 105 ? 10.514 -7.737 17.331 1.00 43.34 105 PHE A N 1
ATOM 799 C CA . PHE A 1 105 ? 11.435 -8.464 16.471 1.00 43.34 105 PHE A CA 1
ATOM 800 C C . PHE A 1 105 ? 12.211 -9.450 17.360 1.00 43.34 105 PHE A C 1
ATOM 802 O O . PHE A 1 105 ? 13.290 -9.155 17.868 1.00 43.34 105 PHE A O 1
ATOM 809 N N . LYS A 1 106 ? 11.623 -10.614 17.634 1.00 41.72 106 LYS A N 1
ATOM 810 C CA . LYS A 1 106 ? 12.361 -11.769 18.125 1.00 41.72 106 LYS A CA 1
ATOM 811 C C . LYS A 1 106 ? 12.935 -12.454 16.894 1.00 41.72 106 LYS A C 1
ATOM 813 O O . LYS A 1 106 ? 12.192 -13.145 16.209 1.00 41.72 106 LYS A O 1
ATOM 818 N N . THR A 1 107 ? 14.215 -12.145 16.659 1.00 38.19 107 THR A N 1
ATOM 819 C CA . THR A 1 107 ? 15.271 -12.950 16.002 1.00 38.19 107 THR A CA 1
ATOM 820 C C . THR A 1 107 ? 14.852 -13.907 14.904 1.00 38.19 107 THR A C 1
ATOM 822 O O . THR A 1 107 ? 14.210 -14.925 15.244 1.00 38.19 107 THR A O 1
#